Protein AF-A0A5C7XLY4-F1 (afdb_monomer_lite)

Structure (mmCIF, N/CA/C/O backbone):
data_AF-A0A5C7XLY4-F1
#
_entry.id   AF-A0A5C7XLY4-F1
#
loop_
_atom_site.group_PDB
_atom_site.id
_atom_site.type_symbol
_atom_site.label_atom_id
_atom_site.label_alt_id
_atom_site.label_comp_id
_atom_site.label_asym_id
_atom_site.label_entity_id
_atom_site.label_seq_id
_atom_site.pdbx_PDB_ins_code
_atom_site.Cartn_x
_atom_site.Cartn_y
_atom_site.Cartn_z
_atom_site.occupancy
_atom_site.B_iso_or_equiv
_atom_site.auth_seq_id
_atom_site.auth_comp_id
_atom_site.auth_asym_id
_atom_site.auth_atom_id
_atom_site.pdbx_PDB_model_num
ATOM 1 N N . MET A 1 1 ? 10.615 -60.003 -45.105 1.00 45.31 1 MET A N 1
ATOM 2 C CA . MET A 1 1 ? 10.617 -61.354 -44.508 1.00 45.31 1 MET A CA 1
ATOM 3 C C . MET A 1 1 ? 9.599 -61.379 -43.376 1.00 45.31 1 MET A C 1
ATOM 5 O O . MET A 1 1 ? 9.743 -60.559 -42.477 1.00 45.31 1 MET A O 1
ATOM 9 N N . PRO A 1 2 ? 8.552 -62.217 -43.456 1.00 62.53 2 PRO A N 1
ATOM 10 C CA . PRO A 1 2 ? 7.531 -62.375 -42.422 1.00 62.53 2 PRO A CA 1
ATOM 11 C C . PRO A 1 2 ? 7.757 -63.658 -41.597 1.00 62.53 2 PRO A C 1
ATOM 13 O O . PRO A 1 2 ? 8.160 -64.673 -42.150 1.00 62.53 2 PRO A O 1
ATOM 16 N N . HIS A 1 3 ? 7.449 -63.631 -40.301 1.00 49.09 3 HIS A N 1
ATOM 17 C CA . HIS A 1 3 ? 7.123 -64.809 -39.478 1.00 49.09 3 HIS A CA 1
ATOM 18 C C . HIS A 1 3 ? 6.128 -64.317 -38.406 1.00 49.09 3 HIS A C 1
ATOM 20 O O . HIS A 1 3 ? 6.434 -63.357 -37.705 1.00 49.09 3 HIS A O 1
ATOM 26 N N . HIS A 1 4 ? 4.838 -64.676 -38.471 1.00 48.78 4 HIS A N 1
ATOM 27 C CA . HIS A 1 4 ? 4.203 -65.908 -37.955 1.00 48.78 4 HIS A CA 1
ATOM 28 C C . HIS A 1 4 ? 4.507 -66.147 -36.468 1.00 48.78 4 HIS A C 1
ATOM 30 O O . HIS A 1 4 ? 5.638 -66.444 -36.109 1.00 48.78 4 HIS A O 1
ATOM 36 N N . ASP A 1 5 ? 3.522 -65.895 -35.595 1.00 50.56 5 ASP A N 1
ATOM 37 C CA . ASP A 1 5 ? 2.718 -66.910 -34.862 1.00 50.56 5 ASP A CA 1
ATOM 38 C C . ASP A 1 5 ? 3.208 -66.984 -33.397 1.00 50.56 5 ASP A C 1
ATOM 40 O O . ASP A 1 5 ? 4.368 -66.719 -33.133 1.00 50.56 5 ASP A O 1
ATOM 44 N N . SER A 1 6 ? 2.457 -67.303 -32.346 1.00 56.41 6 SER A N 1
ATOM 45 C CA . SER A 1 6 ? 1.055 -67.639 -32.163 1.00 56.41 6 SER A CA 1
ATOM 46 C C . SER A 1 6 ? 0.712 -67.462 -30.671 1.00 56.41 6 SER A C 1
ATOM 48 O O . SER A 1 6 ? 1.564 -67.548 -29.788 1.00 56.41 6 SER A O 1
ATOM 50 N N . LEU A 1 7 ? -0.574 -67.234 -30.436 1.00 61.78 7 LEU A N 1
ATOM 51 C CA . LEU A 1 7 ? -1.375 -67.301 -29.210 1.00 61.78 7 LEU A CA 1
ATOM 52 C C . LEU A 1 7 ? -0.837 -68.139 -28.028 1.00 61.78 7 LEU A C 1
ATOM 54 O O . LEU A 1 7 ? -0.485 -69.303 -28.196 1.00 61.78 7 LEU A O 1
ATOM 58 N N . ARG A 1 8 ? -1.061 -67.646 -26.798 1.00 59.53 8 ARG A N 1
ATOM 59 C CA . ARG A 1 8 ? -1.651 -68.454 -25.710 1.00 59.53 8 ARG A CA 1
ATOM 60 C C . ARG A 1 8 ? -2.381 -67.584 -24.683 1.00 59.53 8 ARG A C 1
ATOM 62 O O . ARG A 1 8 ? -1.794 -66.755 -24.000 1.00 59.53 8 ARG A O 1
ATOM 69 N N . ARG A 1 9 ? -3.693 -67.817 -24.596 1.00 61.19 9 ARG A N 1
ATOM 70 C CA . ARG A 1 9 ? -4.582 -67.372 -23.517 1.00 61.19 9 ARG A CA 1
ATOM 71 C C . ARG A 1 9 ? -4.283 -68.184 -22.260 1.00 61.19 9 ARG A C 1
ATOM 73 O O . ARG A 1 9 ? -4.241 -69.406 -22.349 1.00 61.19 9 ARG A O 1
ATOM 80 N N . LEU A 1 10 ? -4.232 -67.526 -21.108 1.00 65.06 10 LEU A N 1
ATOM 81 C CA . LEU A 1 10 ? -4.603 -68.122 -19.826 1.00 65.06 10 LEU A CA 1
ATOM 82 C C . LEU A 1 10 ? -5.449 -67.100 -19.063 1.00 65.06 10 LEU A C 1
ATOM 84 O O . LEU A 1 10 ? -4.959 -66.079 -18.595 1.00 65.06 10 LEU A O 1
ATOM 88 N N . ALA A 1 11 ? -6.748 -67.381 -19.014 1.00 61.53 11 ALA A N 1
ATOM 89 C CA . ALA A 1 11 ? -7.688 -66.785 -18.080 1.00 61.53 11 ALA A CA 1
ATOM 90 C C . ALA A 1 11 ? -7.527 -67.480 -16.728 1.00 61.53 11 ALA A C 1
ATOM 92 O O . ALA A 1 11 ? -7.423 -68.699 -16.728 1.00 61.53 11 ALA A O 1
ATOM 93 N N . HIS A 1 12 ? -7.545 -66.734 -15.623 1.00 50.09 12 HIS A N 1
ATOM 94 C CA . HIS A 1 12 ? -7.805 -67.218 -14.260 1.00 50.09 12 HIS A CA 1
ATOM 95 C C . HIS A 1 12 ? -8.191 -66.023 -13.359 1.00 50.09 12 HIS A C 1
ATOM 97 O O . HIS A 1 12 ? -7.996 -64.875 -13.763 1.00 50.09 12 HIS A O 1
ATOM 103 N N . PRO A 1 13 ? -8.866 -66.264 -12.222 1.00 54.34 13 PRO A N 1
ATOM 104 C CA . PRO A 1 13 ? -10.106 -65.582 -11.887 1.00 54.34 13 PRO A CA 1
ATOM 105 C C . PRO A 1 13 ? -9.982 -64.497 -10.813 1.00 54.34 13 PRO A C 1
ATOM 107 O O . PRO A 1 13 ? -9.016 -64.405 -10.065 1.00 54.34 13 PRO A O 1
ATOM 110 N N . LEU A 1 14 ? -11.061 -63.715 -10.759 1.00 58.84 14 LEU A N 1
ATOM 111 C CA . LEU A 1 14 ? -11.566 -62.886 -9.666 1.00 58.84 14 LEU A CA 1
ATOM 112 C C . LEU A 1 14 ? -11.034 -63.258 -8.269 1.00 58.84 14 LEU A C 1
ATOM 114 O O . LEU A 1 14 ? -11.446 -64.261 -7.690 1.00 58.84 14 LEU A O 1
ATOM 118 N N . ALA A 1 15 ? -10.263 -62.353 -7.669 1.00 51.66 15 ALA A N 1
ATOM 119 C CA . ALA A 1 15 ? -10.180 -62.219 -6.220 1.00 51.66 15 ALA A CA 1
ATOM 120 C C . ALA A 1 15 ? -10.707 -60.831 -5.844 1.00 51.66 15 ALA A C 1
ATOM 122 O O . ALA A 1 15 ? -10.047 -59.807 -6.009 1.00 51.66 15 ALA A O 1
ATOM 123 N N . ARG A 1 16 ? -11.964 -60.825 -5.393 1.00 57.75 16 ARG A N 1
ATOM 124 C CA . ARG A 1 16 ? -12.613 -59.708 -4.712 1.00 57.75 16 ARG A CA 1
ATOM 125 C C . ARG A 1 16 ? -11.810 -59.363 -3.458 1.00 57.75 16 ARG A C 1
ATOM 127 O O . ARG A 1 16 ? -11.773 -60.152 -2.522 1.00 57.75 16 ARG A O 1
ATOM 134 N N . GLY A 1 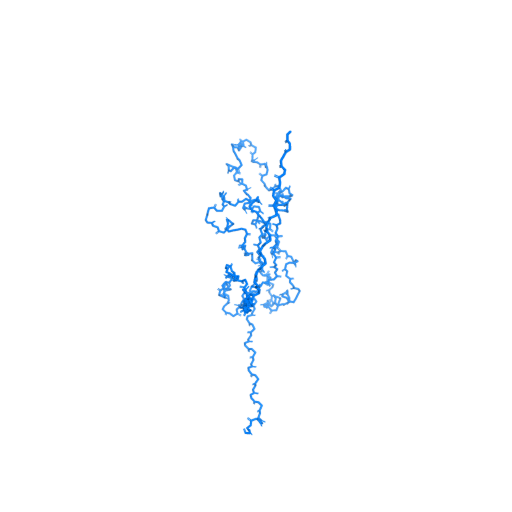17 ? -11.245 -58.166 -3.432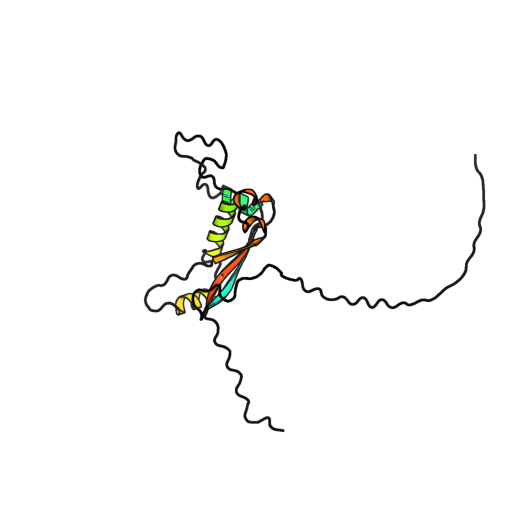 1.00 49.06 17 GLY A N 1
ATOM 135 C CA . GLY A 1 17 ? -10.789 -57.495 -2.221 1.00 49.06 17 GLY A CA 1
ATOM 136 C C . GLY A 1 17 ? -11.301 -56.064 -2.248 1.00 49.06 17 GLY A C 1
ATOM 137 O O . GLY A 1 17 ? -10.622 -55.177 -2.754 1.00 49.06 17 GLY A O 1
ATOM 138 N N . LEU A 1 18 ? -12.533 -55.852 -1.775 1.00 57.81 18 LEU A N 1
ATOM 139 C CA . LEU A 1 18 ? -13.028 -54.521 -1.430 1.00 57.81 18 LEU A CA 1
ATOM 140 C C . LEU A 1 18 ? -12.290 -54.076 -0.165 1.00 57.81 18 LEU A C 1
ATOM 142 O O . LEU A 1 18 ? -12.725 -54.362 0.948 1.00 57.81 18 LEU A O 1
ATOM 146 N N . THR A 1 19 ? -11.168 -53.387 -0.336 1.00 58.31 19 THR A N 1
ATOM 147 C CA . THR A 1 19 ? -10.562 -52.616 0.748 1.00 58.31 19 THR A CA 1
ATOM 148 C C . THR A 1 19 ? -11.125 -51.207 0.651 1.00 58.31 19 THR A C 1
ATOM 150 O O . THR A 1 19 ? -10.700 -50.412 -0.186 1.00 58.31 19 THR A O 1
ATOM 153 N N . SER A 1 20 ? -12.140 -50.921 1.466 1.00 58.28 20 SER A N 1
ATOM 154 C CA . SER A 1 20 ? -12.691 -49.579 1.646 1.00 58.28 20 SER A CA 1
ATOM 155 C C . SER A 1 20 ? -11.591 -48.618 2.104 1.00 58.28 20 SER A C 1
ATOM 157 O O . SER A 1 20 ? -11.288 -48.544 3.293 1.00 58.28 20 SER A O 1
ATOM 159 N N . LEU A 1 21 ? -11.007 -47.853 1.178 1.00 57.38 21 LEU A N 1
ATOM 160 C CA . LEU A 1 21 ? -10.367 -46.588 1.522 1.00 57.38 21 LEU A CA 1
ATOM 161 C C . LEU A 1 21 ? -11.482 -45.563 1.737 1.00 57.38 21 LEU A C 1
ATOM 163 O O . LEU A 1 21 ? -11.947 -44.911 0.803 1.00 57.38 21 LEU A O 1
ATOM 167 N N . LEU A 1 22 ? -11.926 -45.440 2.987 1.00 58.84 22 LEU A N 1
ATOM 168 C CA . LEU A 1 22 ? -12.605 -44.237 3.449 1.00 58.84 22 LEU A CA 1
ATOM 169 C C . LEU A 1 22 ? -11.588 -43.097 3.373 1.00 58.84 22 LEU A C 1
ATOM 171 O O . LEU A 1 22 ? -10.773 -42.894 4.271 1.00 58.84 22 LEU A O 1
ATOM 175 N N . LEU A 1 23 ? -11.609 -42.402 2.239 1.00 59.28 23 LEU A N 1
ATOM 176 C CA . LEU A 1 23 ? -10.875 -41.174 1.998 1.00 59.28 23 LEU A CA 1
ATOM 177 C C . LEU A 1 23 ? -11.523 -40.085 2.863 1.00 59.28 23 LEU A C 1
ATOM 179 O O . LEU A 1 23 ? -12.419 -39.364 2.432 1.00 59.28 23 LEU A O 1
ATOM 183 N N . GLY A 1 24 ? -11.127 -40.032 4.135 1.00 57.09 24 GLY A N 1
ATOM 184 C CA . GLY A 1 24 ? -11.459 -38.932 5.025 1.00 57.09 24 GLY A CA 1
ATOM 185 C C . GLY A 1 24 ? -10.784 -37.674 4.502 1.00 57.09 24 GLY A C 1
ATOM 186 O O . GLY A 1 24 ? -9.611 -37.438 4.780 1.00 57.09 24 GLY A O 1
ATOM 187 N N . SER A 1 25 ? -11.508 -36.887 3.708 1.00 58.28 25 SER A N 1
ATOM 188 C CA . SER A 1 25 ? -11.117 -35.531 3.342 1.00 58.28 25 SER A CA 1
ATOM 189 C C . SER A 1 25 ? -11.130 -34.681 4.609 1.00 58.28 25 SER A C 1
ATOM 191 O O . SER A 1 25 ? -12.122 -34.030 4.930 1.00 58.28 25 SER A O 1
ATOM 193 N N . ALA A 1 26 ? -10.031 -34.723 5.360 1.00 59.31 26 ALA A N 1
ATOM 194 C CA . ALA A 1 26 ? -9.731 -33.697 6.335 1.00 59.31 26 ALA A CA 1
ATOM 195 C C . ALA A 1 26 ? -9.737 -32.371 5.572 1.00 59.31 26 ALA A C 1
ATOM 197 O O . ALA A 1 26 ? -8.893 -32.135 4.706 1.00 59.31 26 ALA A O 1
ATOM 198 N N . LEU A 1 27 ? -10.739 -31.539 5.850 1.00 56.75 27 LEU A N 1
ATOM 199 C CA . LEU A 1 27 ? -10.728 -30.128 5.508 1.00 56.75 27 LEU A CA 1
ATOM 200 C C . LEU A 1 27 ? -9.504 -29.540 6.212 1.00 56.75 27 LEU A C 1
ATOM 202 O O . LEU A 1 27 ? -9.569 -29.162 7.380 1.00 56.75 27 LEU A O 1
ATOM 206 N N . ALA A 1 28 ? -8.362 -29.543 5.528 1.00 56.09 28 ALA A N 1
ATOM 207 C CA . ALA A 1 28 ? -7.216 -28.756 5.922 1.00 56.09 28 ALA A CA 1
ATOM 208 C C . ALA A 1 28 ? -7.675 -27.303 5.823 1.00 56.09 28 ALA A C 1
ATOM 210 O O . ALA A 1 28 ? -7.687 -26.716 4.741 1.00 56.09 28 ALA A O 1
ATOM 211 N N . ALA A 1 29 ? -8.143 -26.753 6.945 1.00 59.28 29 ALA A N 1
ATOM 212 C CA . ALA A 1 29 ? -8.271 -25.318 7.081 1.00 59.28 29 ALA A CA 1
ATOM 213 C C . ALA A 1 29 ? -6.905 -24.746 6.684 1.00 59.28 29 ALA A C 1
ATOM 215 O O . ALA A 1 29 ? -5.895 -25.206 7.232 1.00 59.28 29 ALA A O 1
ATOM 216 N N . PRO A 1 30 ? -6.827 -23.830 5.704 1.00 55.72 30 PRO A N 1
ATOM 217 C CA . PRO A 1 30 ? -5.564 -23.191 5.407 1.00 55.72 30 PRO A CA 1
ATOM 218 C C . PRO A 1 30 ? -5.126 -22.525 6.706 1.00 55.72 30 PRO A C 1
ATOM 220 O O . PRO A 1 30 ? -5.811 -21.646 7.229 1.00 55.72 30 PRO A O 1
ATOM 223 N N . ALA A 1 31 ? -4.021 -23.004 7.271 1.00 50.84 31 ALA A N 1
ATOM 224 C CA . ALA A 1 31 ? -3.352 -22.301 8.338 1.00 50.84 31 ALA A CA 1
ATOM 225 C C . ALA A 1 31 ? -2.931 -20.956 7.741 1.00 50.84 31 ALA A C 1
ATOM 227 O O . ALA A 1 31 ? -1.933 -20.873 7.028 1.00 50.84 31 ALA A O 1
ATOM 228 N N . LEU A 1 32 ? -3.724 -19.912 7.997 1.00 52.66 32 LEU A N 1
ATOM 229 C CA . LEU A 1 32 ? -3.335 -18.511 7.849 1.00 52.66 32 LEU A CA 1
ATOM 230 C C . LEU A 1 32 ? -2.280 -18.210 8.923 1.00 52.66 32 LEU A C 1
ATOM 232 O O . LEU A 1 32 ? -2.484 -17.432 9.849 1.00 52.66 32 LEU A O 1
ATOM 236 N N . ALA A 1 33 ? -1.150 -18.908 8.846 1.00 49.47 33 ALA A N 1
ATOM 237 C CA . ALA A 1 33 ? 0.062 -18.490 9.509 1.00 49.47 33 ALA A CA 1
ATOM 238 C C . ALA A 1 33 ? 0.511 -17.192 8.826 1.00 49.47 33 ALA A C 1
ATOM 240 O O . ALA A 1 33 ? 0.386 -17.061 7.611 1.00 49.47 33 ALA A O 1
ATOM 241 N N . HIS A 1 34 ? 1.017 -16.247 9.616 1.00 46.34 34 HIS A N 1
ATOM 242 C CA . HIS A 1 34 ? 1.487 -14.906 9.230 1.00 46.34 34 HIS A CA 1
ATOM 243 C C . HIS A 1 34 ? 0.448 -13.774 9.204 1.00 46.34 34 HIS A C 1
ATOM 245 O O . HIS A 1 34 ? 0.722 -12.702 8.668 1.00 46.34 34 HIS A O 1
ATOM 251 N N . GLU A 1 35 ? -0.699 -13.937 9.865 1.00 57.97 35 GLU A N 1
ATOM 252 C CA . GLU A 1 35 ? -1.604 -12.818 10.140 1.00 57.97 35 GLU A CA 1
ATOM 253 C C . GLU A 1 35 ? -1.694 -12.554 11.645 1.00 57.97 35 GLU A C 1
ATOM 255 O O . GLU A 1 35 ? -2.581 -13.040 12.336 1.00 57.97 35 GLU A O 1
ATOM 260 N N . THR A 1 36 ? -0.739 -11.792 12.181 1.00 63.00 36 THR A N 1
ATOM 261 C CA . THR A 1 36 ? -0.749 -11.386 13.593 1.00 63.00 36 THR A CA 1
ATOM 262 C C . THR A 1 36 ? -0.711 -9.876 13.690 1.00 63.00 36 THR A C 1
ATOM 264 O O . THR A 1 36 ? 0.296 -9.295 14.085 1.00 63.00 36 THR A O 1
ATOM 267 N N . LEU A 1 37 ? -1.811 -9.230 13.306 1.00 76.44 37 LEU A N 1
ATOM 268 C CA . LEU A 1 37 ? -2.103 -7.896 13.813 1.00 76.44 37 LEU A CA 1
ATOM 269 C C . LEU A 1 37 ? -2.288 -8.039 15.334 1.00 76.44 37 LEU A C 1
ATOM 271 O O . LEU A 1 37 ? -3.259 -8.679 15.743 1.00 76.44 37 LEU A O 1
ATOM 275 N N . PRO A 1 38 ? -1.354 -7.562 16.180 1.00 79.62 38 PRO A N 1
ATOM 276 C CA . PRO A 1 38 ? -1.419 -7.844 17.610 1.00 79.62 38 PRO A CA 1
ATOM 277 C C . PRO A 1 38 ? -2.675 -7.219 18.215 1.00 79.62 38 PRO A C 1
ATOM 279 O O . PRO A 1 38 ? -2.996 -6.076 17.898 1.00 79.62 38 PRO A O 1
ATOM 282 N N . ALA A 1 39 ? -3.365 -7.929 19.112 1.00 77.69 39 ALA A N 1
ATOM 283 C CA . ALA A 1 39 ? -4.565 -7.404 19.775 1.00 77.69 39 ALA A CA 1
ATOM 284 C C . ALA A 1 39 ? -4.285 -6.079 20.514 1.00 77.69 39 ALA A C 1
ATOM 286 O O . ALA A 1 39 ? -5.125 -5.188 20.549 1.00 77.69 39 ALA A O 1
ATOM 287 N N . GLN A 1 40 ? -3.063 -5.934 21.026 1.00 81.44 40 GLN A N 1
ATOM 288 C CA . GLN A 1 40 ? -2.521 -4.769 21.721 1.00 81.44 40 GLN A CA 1
ATOM 289 C C . GLN A 1 40 ? -1.807 -3.766 20.797 1.00 81.44 40 GLN A C 1
ATOM 291 O O . GLN A 1 40 ? -0.941 -3.021 21.247 1.00 81.44 40 GLN A O 1
ATOM 296 N N . TRP A 1 41 ? -2.096 -3.772 19.491 1.00 86.00 41 TRP A N 1
ATOM 297 C CA . TRP A 1 41 ? -1.506 -2.799 18.564 1.00 86.00 41 TRP A CA 1
ATOM 298 C C . TRP A 1 41 ? -1.960 -1.364 18.858 1.00 86.00 41 TRP A C 1
ATOM 300 O O . TRP A 1 41 ? -1.207 -0.414 18.655 1.00 86.00 41 TRP A O 1
ATOM 310 N N . CYS A 1 42 ? -3.189 -1.212 19.347 1.00 85.94 42 CYS A N 1
ATO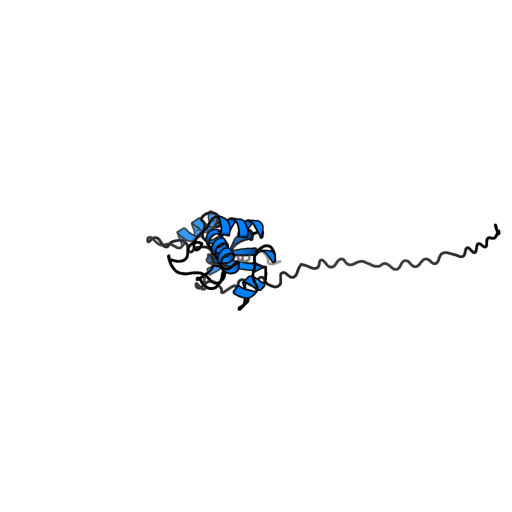M 311 C CA . CYS A 1 42 ? -3.727 0.084 19.717 1.00 85.94 42 CYS A CA 1
ATOM 312 C C . CYS A 1 42 ? -3.069 0.624 20.986 1.00 85.94 42 CYS A C 1
ATOM 314 O O . CYS A 1 42 ? -2.912 -0.091 21.971 1.00 85.94 42 CYS A O 1
ATOM 316 N N . MET A 1 43 ? -2.710 1.910 20.958 1.00 86.31 43 MET A N 1
ATOM 317 C CA . MET A 1 43 ? -2.126 2.599 22.112 1.00 86.31 43 MET A CA 1
ATOM 318 C C . MET A 1 43 ? -3.145 2.803 23.246 1.00 86.31 43 MET A C 1
ATOM 320 O O . MET A 1 43 ? -2.763 2.799 24.414 1.00 86.31 43 MET A O 1
ATOM 324 N N . ASP A 1 44 ? -4.431 2.969 22.913 1.00 82.50 44 ASP A N 1
ATOM 325 C CA . ASP A 1 44 ? -5.522 3.000 23.893 1.00 82.50 44 ASP A CA 1
ATOM 326 C C . ASP A 1 44 ? -5.875 1.564 24.327 1.00 82.50 44 ASP A C 1
ATOM 328 O O . ASP A 1 44 ? -6.277 0.766 23.475 1.00 82.50 44 ASP A O 1
ATOM 332 N N . PRO A 1 45 ? -5.774 1.221 25.628 1.00 84.00 45 PRO A N 1
ATOM 333 C CA . PRO A 1 45 ? -6.116 -0.111 26.130 1.00 84.00 45 PRO A CA 1
ATOM 334 C C . PRO A 1 45 ? -7.605 -0.468 25.985 1.00 84.00 45 PRO A C 1
ATOM 336 O O . PRO A 1 45 ? -7.958 -1.639 26.106 1.00 84.00 45 PRO A O 1
ATOM 339 N N . ASN A 1 46 ? -8.478 0.511 25.730 1.00 83.69 46 ASN A N 1
ATOM 340 C CA . ASN A 1 46 ? -9.901 0.300 25.454 1.00 83.69 46 ASN A CA 1
ATOM 341 C C . ASN A 1 46 ? -10.212 0.261 23.954 1.00 83.69 46 ASN A C 1
ATOM 343 O O . ASN A 1 46 ? -11.385 0.248 23.579 1.00 83.69 46 ASN A O 1
ATOM 347 N N . ALA A 1 47 ? -9.197 0.261 23.090 1.00 84.94 47 ALA A N 1
ATOM 348 C CA . ALA A 1 47 ? -9.358 0.139 21.653 1.00 84.94 47 ALA A CA 1
ATOM 349 C C . ALA A 1 47 ? -8.807 -1.197 21.145 1.00 84.94 47 ALA A C 1
ATOM 351 O O . ALA A 1 47 ? -7.823 -1.729 21.653 1.00 84.94 47 ALA A O 1
ATOM 352 N N . ALA A 1 48 ? -9.439 -1.724 20.102 1.00 87.44 48 ALA A N 1
ATOM 353 C CA . ALA A 1 48 ? -9.007 -2.914 19.391 1.00 87.44 48 ALA A CA 1
ATOM 354 C C . ALA A 1 48 ? -8.700 -2.568 17.925 1.00 87.44 48 ALA A C 1
ATOM 356 O O . ALA A 1 48 ? -9.380 -1.720 17.328 1.00 87.44 48 ALA A O 1
ATOM 357 N N . PRO A 1 49 ? -7.696 -3.219 17.315 1.00 88.69 49 PRO A N 1
ATOM 358 C CA . PRO A 1 49 ? -7.423 -3.038 15.902 1.00 88.69 49 PRO A CA 1
ATOM 359 C C . PRO A 1 49 ? -8.572 -3.606 15.057 1.00 88.69 49 PRO A C 1
ATOM 361 O O . PRO A 1 49 ? -9.074 -4.702 15.303 1.00 88.69 49 PRO A O 1
ATOM 364 N N . SER A 1 50 ? -8.972 -2.872 14.024 1.00 86.56 50 SER A N 1
ATOM 365 C CA . SER A 1 50 ? -10.007 -3.269 13.073 1.00 86.56 50 SER A CA 1
ATOM 366 C C . SER A 1 50 ? -9.515 -3.064 11.646 1.00 86.56 50 SER A C 1
ATOM 368 O O . SER A 1 50 ? -9.020 -1.992 11.296 1.00 86.56 50 SER A O 1
ATOM 370 N N . VAL A 1 51 ? -9.658 -4.097 10.815 1.00 88.69 51 VAL A N 1
ATOM 371 C CA . VAL A 1 51 ? -9.358 -4.023 9.382 1.00 88.69 51 VAL A CA 1
ATOM 372 C C . VAL A 1 51 ? -10.477 -3.259 8.680 1.00 88.69 51 VAL A C 1
ATOM 374 O O . VAL A 1 51 ? -11.639 -3.656 8.744 1.00 88.69 51 VAL A O 1
ATOM 377 N N . VAL A 1 52 ? -10.121 -2.174 7.994 1.00 87.06 52 VAL A N 1
ATOM 378 C CA . VAL A 1 52 ? -11.078 -1.298 7.291 1.00 87.06 52 VAL A CA 1
ATOM 379 C C . VAL A 1 52 ? -11.021 -1.451 5.774 1.00 87.06 52 VAL A C 1
ATOM 381 O O . VAL A 1 52 ? -12.009 -1.196 5.091 1.00 87.06 52 VAL A O 1
ATOM 384 N N . ALA A 1 53 ? -9.887 -1.923 5.254 1.00 88.75 53 ALA A N 1
ATOM 385 C CA . ALA A 1 53 ? -9.696 -2.235 3.845 1.00 88.75 53 ALA A CA 1
ATOM 386 C C . ALA A 1 53 ? -8.625 -3.314 3.667 1.00 88.75 53 ALA A C 1
ATOM 388 O O . ALA A 1 53 ? -7.755 -3.498 4.519 1.00 88.75 53 ALA A O 1
ATOM 389 N N . GLN A 1 54 ? -8.673 -3.993 2.526 1.00 92.25 54 GLN A N 1
ATOM 390 C CA . GLN A 1 54 ? -7.624 -4.898 2.062 1.00 92.25 54 GLN A CA 1
ATOM 391 C C . GLN A 1 54 ? -7.118 -4.395 0.712 1.00 92.25 54 GLN A C 1
ATOM 393 O O . GLN A 1 54 ? -7.887 -3.807 -0.053 1.00 92.25 54 GLN A O 1
ATOM 398 N N . PHE A 1 55 ? -5.844 -4.624 0.417 1.00 94.00 55 PHE A N 1
ATOM 399 C CA . PHE A 1 55 ? -5.257 -4.291 -0.874 1.00 94.00 55 PHE A CA 1
ATOM 400 C C . PHE A 1 55 ? -4.497 -5.474 -1.462 1.00 94.00 55 PHE A C 1
ATOM 402 O O . PHE A 1 55 ? -3.877 -6.265 -0.751 1.00 94.00 55 PHE A O 1
ATOM 409 N N . GLU A 1 56 ? -4.529 -5.545 -2.788 1.00 97.12 56 GLU A N 1
ATOM 410 C CA . GLU A 1 56 ? -3.703 -6.421 -3.606 1.00 97.12 56 GLU A CA 1
ATOM 411 C C . GLU A 1 56 ? -3.297 -5.644 -4.862 1.00 97.12 56 GLU A C 1
ATOM 413 O O . GLU A 1 56 ? -4.098 -5.423 -5.772 1.00 97.12 56 GLU A O 1
ATOM 418 N N . PHE A 1 57 ? -2.052 -5.178 -4.899 1.00 96.94 57 PHE A N 1
ATOM 419 C CA . PHE A 1 57 ? -1.518 -4.414 -6.018 1.00 96.94 57 PHE A CA 1
ATOM 420 C C . PHE A 1 57 ? -0.661 -5.306 -6.901 1.00 96.94 57 PHE A C 1
ATOM 422 O O . PHE A 1 57 ? 0.401 -5.779 -6.499 1.00 96.94 57 PHE A O 1
ATOM 429 N N . ALA A 1 58 ? -1.114 -5.508 -8.137 1.00 97.62 58 ALA A N 1
ATOM 430 C CA . ALA A 1 58 ? -0.323 -6.187 -9.150 1.00 97.62 58 ALA A CA 1
ATOM 431 C C . ALA A 1 58 ? 0.963 -5.393 -9.480 1.00 97.62 58 ALA A C 1
ATOM 433 O O . ALA A 1 58 ? 0.943 -4.156 -9.445 1.00 97.62 58 ALA A O 1
ATOM 434 N N . PRO A 1 59 ? 2.049 -6.067 -9.910 1.00 97.12 59 PRO A N 1
ATOM 435 C CA . PRO A 1 59 ? 3.297 -5.417 -10.331 1.00 97.12 59 PRO A CA 1
ATOM 436 C C . PRO A 1 59 ? 3.111 -4.281 -11.350 1.00 97.12 59 PRO A C 1
ATOM 438 O O . PRO A 1 59 ? 3.745 -3.226 -11.264 1.00 97.12 59 PRO A O 1
ATOM 441 N N . ALA A 1 60 ? 2.190 -4.464 -12.303 1.00 96.62 60 ALA A N 1
ATOM 442 C CA . ALA A 1 60 ? 1.861 -3.451 -13.303 1.00 96.62 60 ALA A CA 1
ATOM 443 C C . ALA A 1 60 ? 1.252 -2.186 -12.673 1.00 96.62 60 ALA A C 1
ATOM 445 O O . ALA A 1 60 ? 1.567 -1.073 -13.094 1.00 96.62 60 ALA A O 1
ATOM 446 N N . THR A 1 61 ? 0.426 -2.337 -11.633 1.00 95.94 61 THR A N 1
ATOM 447 C CA . THR A 1 61 ? -0.183 -1.216 -10.908 1.00 95.94 61 THR A CA 1
ATOM 448 C C . THR A 1 61 ? 0.873 -0.410 -10.156 1.00 95.94 61 THR A C 1
ATOM 450 O O . THR A 1 61 ? 0.868 0.816 -10.252 1.00 95.94 61 THR A O 1
ATOM 453 N N . LEU A 1 62 ? 1.812 -1.080 -9.482 1.00 93.94 62 LEU A N 1
ATOM 454 C CA . LEU A 1 62 ? 2.936 -0.445 -8.780 1.00 93.94 62 LEU A CA 1
ATOM 455 C C . LEU A 1 62 ? 3.853 0.311 -9.754 1.00 93.94 62 LEU A C 1
ATOM 457 O O . LEU A 1 62 ? 4.207 1.470 -9.532 1.00 93.94 62 LEU A O 1
ATOM 461 N N . THR A 1 63 ? 4.146 -0.306 -10.900 1.00 91.88 63 THR A N 1
ATOM 462 C CA . THR A 1 63 ? 4.920 0.317 -11.983 1.00 91.88 63 THR A CA 1
ATOM 463 C C . THR A 1 63 ? 4.221 1.565 -12.523 1.00 91.88 63 THR A C 1
ATOM 465 O O . THR A 1 63 ? 4.846 2.617 -12.675 1.00 91.88 63 THR A O 1
ATOM 468 N N . ALA A 1 64 ? 2.912 1.479 -12.771 1.00 91.31 64 ALA A N 1
ATOM 469 C CA . ALA A 1 64 ? 2.112 2.605 -13.237 1.00 91.31 64 ALA A CA 1
ATOM 470 C C . ALA A 1 64 ? 1.972 3.704 -12.173 1.00 91.31 64 ALA A C 1
ATOM 472 O O . ALA A 1 64 ? 1.874 4.880 -12.522 1.00 91.31 64 ALA A O 1
ATOM 473 N N . TYR A 1 65 ? 1.931 3.353 -10.886 1.00 89.50 65 TYR A N 1
ATOM 474 C CA . TYR A 1 65 ? 1.935 4.318 -9.789 1.00 89.50 65 TYR A CA 1
ATOM 475 C C . TYR A 1 65 ? 3.255 5.099 -9.765 1.00 89.50 65 TYR A C 1
ATOM 477 O O . TYR A 1 65 ? 3.228 6.326 -9.842 1.00 89.50 65 TYR A O 1
ATOM 485 N N . ARG A 1 66 ? 4.407 4.416 -9.790 1.00 87.38 66 ARG A N 1
ATOM 486 C CA . ARG A 1 66 ? 5.729 5.062 -9.894 1.00 87.38 66 ARG A CA 1
ATOM 487 C C . ARG A 1 66 ? 5.830 5.986 -11.110 1.00 87.38 66 ARG A C 1
ATOM 489 O O . ARG A 1 66 ? 6.321 7.103 -11.004 1.00 87.38 66 ARG A O 1
ATOM 496 N N . ALA A 1 67 ? 5.355 5.540 -12.273 1.00 85.44 67 ALA A N 1
ATOM 497 C CA . ALA A 1 67 ? 5.421 6.329 -13.505 1.00 85.44 67 ALA A CA 1
ATOM 498 C C . ALA A 1 67 ? 4.619 7.643 -13.436 1.00 85.44 67 ALA A C 1
ATOM 500 O O . ALA A 1 67 ? 4.984 8.614 -14.094 1.00 85.44 67 ALA A O 1
ATOM 501 N N . ARG A 1 68 ? 3.539 7.678 -12.644 1.00 85.06 68 ARG A N 1
ATOM 502 C CA . ARG A 1 68 ? 2.652 8.843 -12.493 1.00 85.06 68 ARG A CA 1
ATOM 503 C C . ARG A 1 68 ? 3.071 9.805 -11.382 1.00 85.06 68 ARG A C 1
ATOM 505 O O . ARG A 1 68 ? 2.562 10.919 -11.350 1.00 85.06 68 ARG A O 1
ATOM 512 N N . ASN A 1 69 ? 4.002 9.404 -10.518 1.00 77.56 69 ASN A N 1
ATOM 513 C CA . ASN A 1 69 ? 4.458 10.188 -9.372 1.00 77.56 69 ASN A CA 1
ATOM 514 C C . ASN A 1 69 ? 5.960 10.499 -9.505 1.00 77.56 69 ASN A C 1
ATOM 516 O O . ASN A 1 69 ? 6.786 9.830 -8.894 1.00 77.56 69 ASN A O 1
ATOM 520 N N . PRO A 1 70 ? 6.368 11.484 -10.323 1.00 63.47 70 PRO A N 1
ATOM 521 C CA . PRO A 1 70 ? 7.776 11.744 -10.619 1.00 63.47 70 PRO A CA 1
ATOM 522 C C . PRO A 1 70 ? 8.449 12.561 -9.503 1.00 63.47 70 PRO A C 1
ATOM 524 O O . PRO A 1 70 ? 8.912 13.670 -9.746 1.00 63.47 70 PRO A O 1
ATOM 527 N N . ILE A 1 71 ? 8.503 12.050 -8.271 1.00 57.66 71 ILE A N 1
ATOM 528 C CA . ILE A 1 71 ? 9.013 12.844 -7.137 1.00 57.66 71 ILE A CA 1
ATOM 529 C C . ILE A 1 71 ? 10.538 13.052 -7.204 1.00 57.66 71 ILE A C 1
ATOM 531 O O . ILE A 1 71 ? 11.015 14.050 -6.683 1.00 57.66 71 ILE A O 1
ATOM 535 N N . LEU A 1 72 ? 11.320 12.222 -7.913 1.00 51.50 72 LEU A N 1
ATOM 536 C CA . LEU A 1 72 ? 12.790 12.373 -7.967 1.00 51.50 72 LEU A CA 1
ATOM 537 C C . LEU A 1 72 ? 13.431 11.992 -9.315 1.00 51.50 72 LEU A C 1
ATOM 539 O O . LEU A 1 72 ? 14.496 11.384 -9.355 1.00 51.50 72 LEU A O 1
ATOM 543 N N . ARG A 1 73 ? 12.818 12.347 -10.454 1.00 51.94 73 ARG A N 1
ATOM 544 C CA . ARG A 1 73 ? 13.489 12.153 -11.762 1.00 51.94 73 ARG A CA 1
ATOM 545 C C . ARG A 1 73 ? 14.549 13.208 -12.096 1.00 51.94 73 ARG A C 1
ATOM 547 O O . ARG A 1 73 ? 15.314 12.989 -13.027 1.00 51.94 73 ARG A O 1
ATOM 554 N N . ASN A 1 74 ? 14.616 14.308 -11.346 1.00 49.22 74 ASN A N 1
ATOM 555 C CA . ASN A 1 74 ? 15.567 15.387 -11.592 1.00 49.22 74 ASN A CA 1
ATOM 556 C C . ASN A 1 74 ? 16.437 15.609 -10.348 1.00 49.22 74 ASN A C 1
ATOM 558 O O . ASN A 1 74 ? 15.979 16.275 -9.416 1.00 49.22 74 ASN A O 1
ATOM 562 N N . PRO A 1 75 ? 17.673 15.080 -10.297 1.00 52.38 75 PRO A N 1
ATOM 563 C CA . PRO A 1 75 ? 18.643 15.567 -9.326 1.00 52.38 75 PRO A CA 1
ATOM 564 C C . PRO A 1 75 ? 18.865 17.082 -9.531 1.00 52.38 75 PRO A C 1
ATOM 566 O O . PRO A 1 75 ? 18.661 17.589 -10.642 1.00 52.38 75 PRO A O 1
ATOM 569 N N . PRO A 1 76 ? 19.277 17.833 -8.492 1.00 55.91 76 PRO A N 1
ATOM 570 C CA . PRO A 1 76 ? 19.674 19.229 -8.645 1.00 55.91 76 PRO A CA 1
ATOM 571 C C . PRO A 1 76 ? 20.688 19.395 -9.787 1.00 55.91 76 PRO A C 1
ATOM 573 O O . PRO A 1 76 ? 21.547 18.534 -9.994 1.00 55.91 76 PRO A O 1
ATOM 576 N N . ALA A 1 77 ? 20.595 20.500 -10.534 1.00 54.50 77 ALA A N 1
ATOM 577 C CA . ALA A 1 77 ? 21.480 20.763 -11.666 1.00 54.50 77 ALA A CA 1
ATOM 578 C C . ALA A 1 77 ? 22.961 20.620 -11.259 1.00 54.50 77 ALA A C 1
ATOM 580 O O . ALA A 1 77 ? 23.408 21.250 -10.302 1.00 54.50 77 ALA A O 1
ATOM 581 N N . GLY A 1 78 ? 23.711 19.787 -11.987 1.00 61.97 78 GLY A N 1
ATOM 582 C CA . GLY A 1 78 ? 25.133 19.525 -11.729 1.00 61.97 78 GLY A CA 1
ATOM 583 C C . GLY A 1 78 ? 25.437 18.258 -10.920 1.00 61.97 78 GLY A C 1
ATOM 584 O O . GLY A 1 78 ? 26.605 17.897 -10.810 1.00 61.97 78 GLY A O 1
ATOM 585 N N . VAL A 1 79 ? 24.428 17.545 -10.411 1.00 59.16 79 VAL A N 1
ATOM 586 C CA . VAL A 1 79 ? 24.616 16.231 -9.776 1.00 59.16 79 VAL A CA 1
ATOM 587 C C . VAL A 1 79 ? 24.379 15.133 -10.815 1.00 59.16 79 VAL A C 1
ATOM 589 O O . VAL A 1 79 ? 23.251 14.914 -11.255 1.00 59.16 79 VAL A O 1
ATOM 592 N N . GLN A 1 80 ? 25.446 14.441 -11.227 1.00 57.50 80 GLN A N 1
ATOM 593 C CA . GLN A 1 80 ? 25.319 13.210 -12.008 1.00 57.50 80 GLN A CA 1
ATOM 594 C C . GLN A 1 80 ? 25.137 12.022 -11.070 1.00 57.50 80 GLN A C 1
ATOM 596 O O . GLN A 1 80 ? 26.029 11.677 -10.297 1.00 57.50 80 GLN A O 1
ATOM 601 N N . CYS A 1 81 ? 23.972 11.392 -11.161 1.00 59.16 81 CYS A N 1
ATOM 602 C CA . CYS A 1 81 ? 23.703 10.120 -10.512 1.00 59.16 81 CYS A CA 1
ATOM 603 C C . CYS A 1 81 ? 24.467 9.040 -11.266 1.00 59.16 81 CYS A C 1
ATOM 605 O O . CYS A 1 81 ? 24.176 8.782 -12.433 1.00 59.16 81 CYS A O 1
ATOM 607 N N . VAL A 1 82 ? 25.461 8.441 -10.618 1.00 55.28 82 VAL A N 1
ATOM 608 C CA . VAL A 1 82 ? 26.246 7.341 -11.200 1.00 55.28 82 VAL A CA 1
ATOM 609 C C . VAL A 1 82 ? 25.424 6.055 -11.312 1.00 55.28 82 VAL A C 1
ATOM 611 O O . VAL A 1 82 ? 25.710 5.218 -12.162 1.00 55.28 82 VAL A O 1
ATOM 614 N N . ASP A 1 83 ? 24.362 5.935 -10.514 1.00 56.28 83 ASP A N 1
ATOM 615 C CA . ASP A 1 83 ? 23.345 4.890 -10.610 1.00 56.28 83 ASP A CA 1
ATOM 616 C C . ASP A 1 83 ? 22.011 5.318 -9.969 1.00 56.28 83 ASP A C 1
ATOM 618 O O . ASP A 1 83 ? 21.928 6.336 -9.273 1.00 56.28 83 ASP A O 1
ATOM 622 N N . GLU A 1 84 ? 20.981 4.487 -10.165 1.00 51.03 84 GLU A N 1
ATOM 623 C CA . GLU A 1 84 ? 19.661 4.596 -9.539 1.00 51.03 84 GLU A CA 1
ATOM 624 C C . GLU A 1 84 ? 19.657 4.439 -7.998 1.00 51.03 84 GLU A C 1
ATOM 626 O O . GLU A 1 84 ? 18.638 4.133 -7.406 1.00 51.03 84 GLU A O 1
ATOM 631 N N . ARG A 1 85 ? 20.770 4.580 -7.282 1.00 52.09 85 ARG A N 1
ATOM 632 C CA . ARG A 1 85 ? 20.804 4.527 -5.804 1.00 52.09 85 ARG A CA 1
ATOM 633 C C . ARG A 1 85 ? 21.549 5.723 -5.219 1.00 52.09 85 ARG A C 1
ATOM 635 O O . ARG A 1 85 ? 21.209 6.208 -4.144 1.00 52.09 85 ARG A O 1
ATOM 642 N N . SER A 1 86 ? 22.504 6.259 -5.971 1.00 50.44 86 SER A N 1
ATOM 643 C CA . SER A 1 86 ? 23.421 7.336 -5.584 1.00 50.44 86 SER A CA 1
ATOM 644 C C . SER A 1 86 ? 22.798 8.733 -5.434 1.00 50.44 86 SER A C 1
ATOM 646 O O . SER A 1 86 ? 23.439 9.616 -4.873 1.00 50.44 86 SER A O 1
ATOM 648 N N . CYS A 1 87 ? 21.556 8.953 -5.876 1.00 53.19 87 CYS A N 1
ATOM 649 C CA . CYS A 1 87 ? 20.912 10.277 -5.881 1.00 53.19 87 CYS A CA 1
ATOM 650 C C . CYS A 1 87 ? 19.701 10.417 -4.951 1.00 53.19 87 CYS A C 1
ATOM 652 O O . CYS A 1 87 ? 18.775 11.173 -5.241 1.00 53.19 87 CYS A O 1
ATOM 654 N N . GLY A 1 88 ? 19.670 9.666 -3.846 1.00 52.78 88 GLY A N 1
ATOM 655 C CA . GLY A 1 88 ? 18.454 9.569 -3.028 1.00 52.78 88 GLY A CA 1
ATOM 656 C C . GLY A 1 88 ? 17.334 8.865 -3.791 1.00 52.78 88 GLY A C 1
ATOM 657 O O . GLY A 1 88 ? 16.161 9.201 -3.647 1.00 52.78 88 GLY A O 1
ATOM 658 N N . ILE A 1 89 ? 17.718 7.939 -4.670 1.00 53.88 89 ILE A N 1
ATOM 659 C CA . ILE A 1 89 ? 16.787 7.321 -5.591 1.00 53.88 89 ILE A CA 1
ATOM 660 C C . ILE A 1 89 ? 15.924 6.310 -4.865 1.00 53.88 89 ILE A C 1
ATOM 662 O O . ILE A 1 89 ? 16.343 5.512 -4.031 1.00 53.88 89 ILE A O 1
ATOM 666 N N . VAL A 1 90 ? 14.670 6.447 -5.237 1.00 72.94 90 VAL A N 1
ATOM 667 C CA . VAL A 1 90 ? 13.511 5.778 -4.730 1.00 72.94 90 VAL A CA 1
ATOM 668 C C . VAL A 1 90 ? 13.424 4.393 -5.359 1.00 72.94 90 VAL A C 1
ATOM 670 O O . VAL A 1 90 ? 13.016 4.268 -6.517 1.00 72.94 90 VAL A O 1
ATOM 673 N N . ASP A 1 91 ? 13.833 3.366 -4.621 1.00 83.94 91 ASP A N 1
ATOM 674 C CA . ASP A 1 91 ? 13.693 1.981 -5.060 1.00 83.94 91 ASP A CA 1
ATOM 675 C C . ASP A 1 91 ? 12.223 1.527 -5.102 1.00 83.94 91 ASP A C 1
ATOM 677 O O . ASP A 1 91 ? 11.287 2.243 -4.726 1.00 83.94 91 ASP A O 1
ATOM 681 N N . ASP A 1 92 ? 12.004 0.318 -5.613 1.00 91.00 92 ASP A N 1
ATOM 682 C CA . ASP A 1 92 ? 10.672 -0.276 -5.693 1.00 91.00 92 ASP A CA 1
ATOM 683 C C . ASP A 1 92 ? 10.003 -0.365 -4.312 1.00 91.00 92 ASP A C 1
ATOM 685 O O . ASP A 1 92 ? 8.785 -0.202 -4.217 1.00 91.00 92 ASP A O 1
ATOM 689 N N . TRP A 1 93 ? 10.770 -0.582 -3.238 1.00 91.88 93 TRP A N 1
ATOM 690 C CA . TRP A 1 93 ? 10.215 -0.669 -1.890 1.00 91.88 93 TRP A CA 1
ATOM 691 C C . TRP A 1 93 ? 9.584 0.651 -1.464 1.00 91.88 93 TRP A C 1
ATOM 693 O O . TRP A 1 93 ? 8.431 0.655 -1.028 1.00 91.88 93 TRP A O 1
ATOM 703 N N . PHE A 1 94 ? 10.272 1.778 -1.664 1.00 90.56 94 PHE A N 1
ATOM 704 C CA . PHE A 1 94 ? 9.689 3.077 -1.337 1.00 90.56 94 PHE A CA 1
ATOM 705 C C . PHE A 1 94 ? 8.407 3.318 -2.126 1.00 90.56 94 PHE A C 1
ATOM 707 O O . PHE A 1 94 ? 7.412 3.753 -1.551 1.00 90.56 94 PHE A O 1
ATOM 714 N N . TRP A 1 95 ? 8.403 3.062 -3.438 1.00 89.94 95 TRP A N 1
ATOM 715 C CA . TRP A 1 95 ? 7.229 3.362 -4.266 1.00 89.94 95 TRP A CA 1
ATOM 716 C C . TRP A 1 95 ? 6.026 2.510 -3.882 1.00 89.94 95 TRP A C 1
ATOM 718 O O . TRP A 1 95 ? 4.896 2.998 -3.867 1.00 89.94 95 TRP A O 1
ATOM 728 N N . ALA A 1 96 ? 6.277 1.248 -3.543 1.00 93.88 96 ALA A N 1
ATOM 729 C CA . ALA A 1 96 ? 5.281 0.369 -2.964 1.00 93.88 96 ALA A CA 1
ATOM 730 C C . ALA A 1 96 ? 4.763 0.915 -1.626 1.00 93.88 96 ALA A C 1
ATOM 732 O O . ALA A 1 96 ? 3.550 1.028 -1.449 1.00 93.88 96 ALA A O 1
ATOM 733 N N . ASN A 1 97 ? 5.659 1.323 -0.723 1.00 93.00 97 ASN A N 1
ATOM 734 C CA . ASN A 1 97 ? 5.294 1.896 0.569 1.00 93.00 97 ASN A CA 1
ATOM 735 C C . ASN A 1 97 ? 4.450 3.173 0.410 1.00 93.00 97 ASN A C 1
ATOM 737 O O . ASN A 1 97 ? 3.390 3.282 1.018 1.00 93.00 97 ASN A O 1
ATOM 741 N N . GLN A 1 98 ? 4.851 4.099 -0.463 1.00 90.25 98 GLN A N 1
ATOM 742 C CA . GLN A 1 98 ? 4.106 5.330 -0.731 1.00 90.25 98 GLN A CA 1
ATOM 743 C C . GLN A 1 98 ? 2.703 5.039 -1.283 1.00 90.25 98 GLN A C 1
ATOM 745 O O . GLN A 1 98 ? 1.722 5.583 -0.782 1.00 90.25 98 GLN A O 1
ATOM 750 N N . MET A 1 99 ? 2.584 4.140 -2.267 1.00 92.06 99 MET A N 1
ATOM 751 C CA . MET A 1 99 ? 1.281 3.762 -2.823 1.00 92.06 99 MET A CA 1
ATOM 752 C C . MET A 1 99 ? 0.344 3.195 -1.750 1.00 92.06 99 MET A C 1
ATOM 754 O O . MET A 1 99 ? -0.851 3.495 -1.742 1.00 92.06 99 MET A O 1
ATOM 758 N N . ILE A 1 100 ? 0.875 2.368 -0.850 1.00 94.50 100 ILE A N 1
ATOM 759 C CA . ILE A 1 100 ? 0.097 1.794 0.244 1.00 94.50 100 ILE A CA 1
ATOM 760 C C . ILE A 1 100 ? -0.349 2.882 1.235 1.00 94.50 100 ILE A C 1
ATOM 762 O O . ILE A 1 100 ? -1.503 2.870 1.666 1.00 94.50 100 ILE A O 1
ATOM 766 N N . GLN A 1 101 ? 0.535 3.819 1.589 1.00 90.56 101 GLN A N 1
ATOM 767 C CA . GLN A 1 101 ? 0.197 4.928 2.487 1.00 90.56 101 GLN A CA 1
ATOM 768 C C . GLN A 1 101 ? -0.932 5.785 1.908 1.00 90.56 101 GLN A C 1
ATOM 770 O O . GLN A 1 101 ? -1.903 6.074 2.609 1.00 90.56 101 GLN A O 1
ATOM 775 N N . ASP A 1 102 ? -0.858 6.114 0.617 1.00 88.62 102 ASP A N 1
ATOM 776 C CA . ASP A 1 102 ? -1.909 6.852 -0.087 1.00 88.62 102 ASP A CA 1
ATOM 777 C C . ASP A 1 102 ? -3.236 6.083 -0.078 1.00 88.62 102 ASP A C 1
ATOM 779 O O . ASP A 1 102 ? -4.299 6.656 0.176 1.00 88.62 102 ASP A O 1
ATOM 783 N N . PHE A 1 103 ? -3.182 4.770 -0.326 1.00 90.75 103 PHE A N 1
ATOM 784 C CA . PHE A 1 103 ? -4.364 3.915 -0.320 1.00 90.75 103 PHE A CA 1
ATOM 785 C C . PHE A 1 103 ? -5.027 3.869 1.061 1.00 90.75 103 PHE A C 1
ATOM 787 O O . PHE A 1 103 ? -6.240 4.051 1.160 1.00 90.75 103 PHE A O 1
ATOM 794 N N . CYS A 1 104 ? -4.255 3.657 2.129 1.00 89.38 104 CYS A N 1
ATOM 795 C CA . CYS A 1 104 ? -4.811 3.534 3.475 1.00 89.38 104 CYS A CA 1
ATOM 796 C C . CYS A 1 104 ? -5.220 4.882 4.089 1.00 89.38 104 CYS A C 1
ATOM 798 O O . CYS A 1 104 ? -6.193 4.927 4.845 1.00 89.38 104 CYS A O 1
ATOM 800 N N . SER A 1 105 ? -4.577 5.986 3.707 1.00 83.19 105 SER A N 1
ATOM 801 C CA . SER A 1 105 ? -4.912 7.332 4.200 1.00 83.19 105 SER A CA 1
ATOM 802 C C . SER A 1 105 ? -6.112 7.973 3.485 1.00 83.19 105 SER A C 1
ATOM 804 O O . SER A 1 105 ? -6.687 8.937 3.991 1.00 83.19 105 SER A O 1
ATOM 806 N N . GLY A 1 106 ? -6.506 7.467 2.311 1.00 71.31 106 GLY A N 1
ATOM 807 C CA . GLY A 1 106 ? -7.575 8.052 1.500 1.00 71.31 106 GLY A CA 1
ATOM 808 C C . GLY A 1 106 ? -8.990 7.911 2.098 1.00 71.31 106 GLY A C 1
ATOM 809 O O . GLY A 1 106 ? -9.293 6.937 2.783 1.00 71.31 106 GLY A O 1
ATOM 810 N N . PRO A 1 107 ? -9.932 8.824 1.782 1.00 57.50 107 PRO A N 1
ATOM 811 C CA . PRO A 1 107 ? -11.307 8.800 2.313 1.00 57.50 107 PRO A CA 1
ATOM 812 C C . PRO A 1 107 ? -12.121 7.551 1.921 1.00 57.50 107 PRO A C 1
ATOM 814 O O . PRO A 1 107 ? -13.142 7.252 2.550 1.00 57.50 107 PRO A O 1
ATOM 817 N N . SER A 1 108 ? -11.672 6.831 0.889 1.00 52.00 108 SER A N 1
ATOM 818 C CA . SER A 1 108 ? -12.304 5.632 0.328 1.00 52.00 108 SER A CA 1
ATOM 819 C C . SER A 1 108 ? -11.965 4.336 1.074 1.00 52.00 108 SER A C 1
ATOM 821 O O . SER A 1 108 ? -12.682 3.355 0.903 1.00 52.00 108 SER A O 1
ATOM 823 N N . SER A 1 109 ? -10.908 4.307 1.895 1.00 53.47 109 SER A N 1
ATOM 824 C CA . SER A 1 109 ? -10.474 3.101 2.627 1.00 53.47 109 SER A CA 1
ATOM 825 C C . SER A 1 109 ? -11.265 2.856 3.919 1.00 53.47 109 SER A C 1
ATOM 827 O O . SER A 1 109 ? -11.043 1.865 4.608 1.00 53.47 109 SER A O 1
ATOM 829 N N . VAL A 1 110 ? -12.190 3.760 4.262 1.00 52.97 110 VAL A N 1
ATOM 830 C CA . VAL A 1 110 ? -12.892 3.780 5.547 1.00 52.97 110 VAL A CA 1
ATOM 831 C C . VAL A 1 110 ? -14.401 3.669 5.324 1.00 52.97 110 VAL A C 1
ATOM 833 O O . VAL A 1 110 ? -15.013 4.627 4.832 1.00 52.97 110 VAL A O 1
ATOM 836 N N . PRO A 1 111 ? -15.036 2.557 5.732 1.00 53.88 111 PRO A N 1
ATOM 837 C CA . PRO A 1 111 ? -16.487 2.427 5.759 1.00 53.88 111 PRO A CA 1
ATOM 838 C C . PRO A 1 111 ? -17.165 3.588 6.501 1.00 53.88 111 PRO A C 1
ATOM 840 O O . PRO A 1 111 ? -16.721 4.021 7.567 1.00 53.88 111 PRO A O 1
ATOM 843 N N . ALA A 1 112 ? -18.289 4.077 5.969 1.00 50.03 112 ALA A N 1
ATOM 844 C CA . ALA A 1 112 ? -19.008 5.229 6.524 1.00 50.03 112 ALA A CA 1
ATOM 845 C C . ALA A 1 112 ? -19.427 5.046 8.000 1.00 50.03 112 ALA A C 1
ATOM 847 O O . ALA A 1 112 ? -19.417 6.017 8.754 1.00 50.03 112 ALA A O 1
ATOM 848 N N . ALA A 1 113 ? -19.718 3.810 8.424 1.00 51.47 113 ALA A N 1
ATOM 849 C CA . ALA A 1 113 ? -20.041 3.463 9.812 1.00 51.47 113 ALA A CA 1
ATOM 850 C C . ALA A 1 113 ? -18.843 3.625 10.772 1.00 51.47 113 ALA A C 1
ATOM 852 O O . ALA A 1 113 ? -18.995 4.062 11.910 1.00 51.47 113 ALA A O 1
ATOM 853 N N . GLN A 1 114 ? -17.624 3.342 10.305 1.00 51.44 114 GLN A N 1
ATOM 854 C CA . GLN A 1 114 ? -16.401 3.601 11.073 1.00 51.44 114 GLN A CA 1
ATOM 855 C C . GLN A 1 114 ? -16.019 5.080 11.037 1.00 51.44 114 GLN A C 1
ATOM 857 O O . GLN A 1 114 ? -15.460 5.591 12.003 1.00 51.44 114 GLN A O 1
ATOM 862 N N . ARG A 1 115 ? -16.379 5.804 9.971 1.00 50.09 115 ARG A N 1
ATOM 863 C CA . ARG A 1 115 ? -16.230 7.264 9.907 1.00 50.09 115 ARG A CA 1
ATOM 864 C C . ARG A 1 115 ? -17.049 7.962 11.000 1.00 50.09 115 ARG A C 1
ATOM 866 O O . ARG A 1 115 ? -16.543 8.895 11.609 1.00 50.09 115 ARG A O 1
ATOM 873 N N . THR A 1 116 ? -18.258 7.473 11.291 1.00 45.59 116 THR A N 1
ATOM 874 C CA . THR A 1 116 ? -19.123 7.986 12.373 1.00 45.59 116 THR A CA 1
ATOM 875 C C . THR A 1 116 ? -18.583 7.640 13.761 1.00 45.59 116 THR A C 1
ATOM 877 O O . THR A 1 116 ? -18.607 8.492 14.646 1.00 45.59 116 THR A O 1
ATOM 880 N N . ALA A 1 117 ? -18.016 6.442 13.943 1.00 50.16 117 ALA A N 1
ATOM 881 C CA . ALA A 1 117 ? -17.321 6.083 15.181 1.00 50.16 117 ALA A CA 1
ATOM 882 C C . ALA A 1 117 ? -16.105 6.993 15.451 1.00 50.16 117 ALA A C 1
ATOM 884 O O . ALA A 1 117 ? -15.907 7.412 16.588 1.00 50.16 117 ALA A O 1
ATOM 885 N N . ARG A 1 118 ? -15.347 7.377 14.409 1.00 50.69 118 ARG A N 1
ATOM 886 C CA . ARG A 1 118 ? -14.241 8.347 14.540 1.00 50.69 118 ARG A CA 1
ATOM 887 C C . ARG A 1 118 ? -14.705 9.724 14.998 1.00 50.69 118 ARG A C 1
ATOM 889 O O . ARG A 1 118 ? -14.013 10.359 15.780 1.00 50.69 118 ARG A O 1
ATOM 896 N N . THR A 1 119 ? -15.860 10.191 14.523 1.00 42.78 119 THR A N 1
ATOM 897 C CA . THR A 1 119 ? -16.394 11.505 14.917 1.00 42.78 119 THR A CA 1
ATOM 898 C C . THR A 1 119 ? -16.954 11.491 16.341 1.00 42.78 119 THR A C 1
ATOM 900 O O . THR A 1 119 ? -16.894 12.503 17.026 1.00 42.78 119 THR A O 1
ATOM 903 N N . ALA A 1 120 ? -17.462 10.348 16.813 1.00 46.34 120 ALA A N 1
ATOM 904 C CA . ALA A 1 120 ? -18.044 10.214 18.150 1.00 46.34 120 ALA A CA 1
ATOM 905 C C . ALA A 1 120 ? -17.005 10.158 19.291 1.00 46.34 120 ALA A C 1
ATOM 907 O O . ALA A 1 120 ? -17.350 10.447 20.432 1.00 46.34 120 ALA A O 1
ATOM 908 N N . GLN A 1 121 ? -15.740 9.820 19.004 1.00 46.19 121 GLN A N 1
ATOM 909 C CA . GLN A 1 121 ? -14.627 9.942 19.966 1.00 46.19 121 GLN A CA 1
ATOM 910 C C . GLN A 1 121 ? -14.088 11.371 20.090 1.00 46.19 121 GLN A C 1
ATOM 912 O O . GLN A 1 121 ? -13.341 11.673 21.018 1.00 46.19 121 GLN A O 1
ATOM 917 N N . SER A 1 122 ? -14.450 12.262 19.167 1.00 43.56 122 SER A N 1
ATOM 918 C CA . SER A 1 122 ? -14.053 13.661 19.223 1.00 43.56 122 SER A CA 1
ATOM 919 C C . SER A 1 122 ? -15.077 14.434 20.051 1.00 43.56 122 SER A C 1
ATOM 921 O O . SER A 1 122 ? -16.188 14.705 19.597 1.00 43.56 122 SER A O 1
ATOM 923 N N . GLY A 1 123 ? -14.702 14.830 21.268 1.00 44.84 123 GLY A N 1
ATOM 924 C CA . GLY A 1 123 ? -15.372 15.945 21.939 1.00 44.84 123 GLY A CA 1
ATOM 925 C C . GLY A 1 123 ? -15.356 17.214 21.061 1.00 44.84 123 GLY A C 1
ATOM 926 O O . GLY A 1 123 ? -14.697 17.243 20.017 1.00 44.84 123 GLY A O 1
ATOM 927 N N . PRO A 1 124 ? -16.073 18.283 21.445 1.00 40.72 124 PRO A N 1
ATOM 928 C CA . PRO A 1 124 ? -16.103 19.522 20.673 1.00 40.72 124 PRO A CA 1
ATOM 929 C C . PRO A 1 124 ? -14.693 20.135 20.614 1.00 40.72 124 PRO A C 1
ATOM 931 O O . PRO A 1 124 ? -14.220 20.747 21.566 1.00 40.72 124 PRO A O 1
ATOM 934 N N . GLY A 1 125 ? -14.012 19.906 19.492 1.00 40.81 125 GLY A N 1
ATOM 935 C CA . GLY A 1 125 ? -12.595 20.194 19.291 1.00 40.81 125 GLY A CA 1
ATOM 936 C C . GLY A 1 125 ? -12.013 19.165 18.327 1.00 40.81 125 GLY A C 1
ATOM 937 O O . GLY A 1 125 ? -11.532 18.122 18.742 1.00 40.81 125 GLY A O 1
ATOM 938 N N . THR A 1 126 ? -12.147 19.442 17.032 1.00 41.06 126 THR A N 1
ATOM 939 C CA . THR A 1 126 ? -11.757 18.628 15.868 1.00 41.06 126 THR A CA 1
ATOM 940 C C . THR A 1 126 ? -10.473 17.803 16.051 1.00 41.06 126 THR A C 1
ATOM 942 O O . THR A 1 126 ? -9.384 18.269 15.716 1.00 41.06 126 THR A O 1
ATOM 945 N N . VAL A 1 127 ? -10.596 16.555 16.509 1.00 41.84 127 VAL A N 1
ATOM 946 C CA . VAL A 1 127 ? -9.535 15.554 16.360 1.00 41.84 127 VAL A CA 1
ATOM 947 C C . VAL A 1 127 ? -9.741 14.924 14.991 1.00 41.84 127 VAL A C 1
ATOM 949 O O . VAL A 1 127 ? -10.773 14.311 14.718 1.00 41.84 127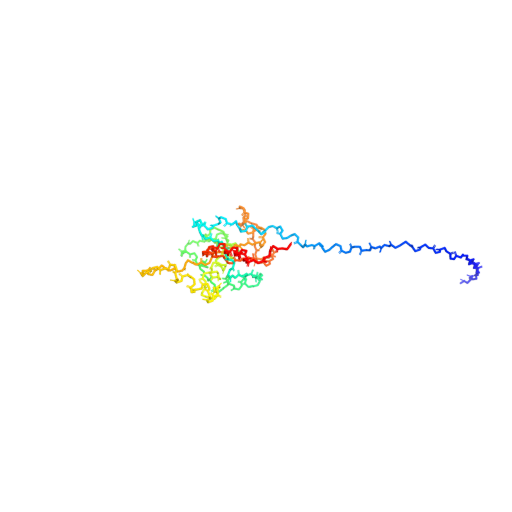 VAL A O 1
ATOM 952 N N . GLN A 1 128 ? -8.795 15.157 14.085 1.00 48.81 128 GLN A N 1
ATOM 953 C CA . GLN A 1 128 ? -8.770 14.474 12.799 1.00 48.81 128 GLN A CA 1
ATOM 954 C C . GLN A 1 128 ? -8.741 12.970 13.082 1.00 48.81 128 GLN A C 1
ATOM 956 O O . GLN A 1 128 ? -7.887 12.470 13.801 1.00 48.81 128 GLN A O 1
ATOM 961 N N . ALA A 1 129 ? -9.721 12.268 12.536 1.00 56.81 129 ALA A N 1
ATOM 962 C CA . ALA A 1 129 ? -9.718 10.831 12.378 1.00 56.81 129 ALA A CA 1
ATOM 963 C C . ALA A 1 129 ? -8.329 10.326 11.934 1.00 56.81 129 ALA A C 1
ATOM 965 O O . ALA A 1 129 ? -7.968 10.567 10.783 1.00 56.81 129 ALA A O 1
ATOM 966 N N . GLU A 1 130 ? -7.591 9.618 12.798 1.00 64.94 130 GLU A N 1
ATOM 967 C CA . GLU A 1 130 ? -6.280 9.053 12.441 1.00 64.94 130 GLU A CA 1
ATOM 968 C C . GLU A 1 130 ? -6.384 8.244 11.126 1.00 64.94 130 GLU A C 1
ATOM 970 O O . GLU A 1 130 ? -7.367 7.503 10.925 1.00 64.94 130 GLU A O 1
ATOM 975 N N . PRO A 1 131 ? -5.435 8.415 10.184 1.00 74.88 131 PRO A N 1
ATOM 976 C CA . PRO A 1 131 ? -5.422 7.658 8.939 1.00 74.88 131 PRO A CA 1
ATOM 977 C C . PRO A 1 131 ? -5.291 6.159 9.232 1.00 74.88 131 PRO A C 1
ATOM 979 O O . PRO A 1 131 ? -4.709 5.753 10.238 1.00 74.88 131 PRO A O 1
ATOM 982 N N . ALA A 1 132 ? -5.864 5.313 8.368 1.00 87.81 132 ALA A N 1
ATOM 983 C CA . ALA A 1 132 ? -5.679 3.878 8.539 1.00 87.81 132 ALA A CA 1
ATOM 984 C C . ALA A 1 132 ? -4.214 3.522 8.265 1.00 87.81 132 ALA A C 1
ATOM 986 O O . ALA A 1 132 ? -3.624 3.995 7.295 1.00 87.81 132 ALA A O 1
ATOM 987 N N . MET A 1 133 ? -3.643 2.672 9.109 1.00 90.69 133 MET A N 1
ATOM 988 C CA . MET A 1 133 ? -2.250 2.261 9.020 1.00 90.69 133 MET A CA 1
ATOM 989 C C . MET A 1 133 ? -2.120 0.993 8.179 1.00 90.69 133 MET A C 1
ATOM 991 O O . MET A 1 133 ? -2.893 0.049 8.374 1.00 90.69 133 MET A O 1
ATOM 995 N N . PRO A 1 134 ? -1.156 0.932 7.254 1.00 92.69 134 PRO A N 1
ATOM 996 C CA . PRO A 1 134 ? -0.973 -0.249 6.437 1.00 92.69 134 PRO A CA 1
ATOM 997 C C . PRO A 1 134 ? -0.206 -1.368 7.134 1.00 92.69 134 PRO A C 1
ATOM 999 O O . PRO A 1 134 ? 0.774 -1.137 7.836 1.00 92.69 134 PRO A O 1
ATOM 1002 N N . PHE A 1 135 ? -0.604 -2.600 6.836 1.00 93.12 135 PHE A N 1
ATOM 1003 C CA . PHE A 1 135 ? 0.091 -3.828 7.205 1.00 93.12 135 PHE A CA 1
ATOM 1004 C C . PHE A 1 135 ? 0.292 -4.690 5.965 1.00 93.12 135 PHE A C 1
ATOM 1006 O O . PHE A 1 135 ? -0.664 -5.274 5.449 1.00 93.12 135 PHE A O 1
ATOM 1013 N N . VAL A 1 136 ? 1.534 -4.782 5.493 1.00 94.56 136 VAL A N 1
ATOM 1014 C CA . VAL A 1 136 ? 1.900 -5.615 4.342 1.00 94.56 136 VAL A CA 1
ATOM 1015 C C . VAL A 1 136 ? 2.101 -7.058 4.789 1.00 94.56 136 VAL A C 1
ATOM 1017 O O . VAL A 1 136 ? 2.820 -7.325 5.748 1.00 94.56 136 VAL A O 1
ATOM 1020 N N . ARG A 1 137 ? 1.477 -7.997 4.078 1.00 94.12 137 ARG A N 1
ATOM 1021 C CA . ARG A 1 137 ? 1.533 -9.444 4.353 1.00 94.12 137 ARG A CA 1
ATOM 1022 C C . ARG A 1 137 ? 2.357 -10.209 3.332 1.00 94.12 137 ARG A C 1
ATOM 1024 O O . ARG A 1 137 ? 2.914 -11.248 3.660 1.00 94.12 137 ARG A O 1
ATOM 1031 N N . SER A 1 138 ? 2.420 -9.717 2.098 1.00 94.81 138 SER A N 1
ATOM 1032 C CA . SER A 1 138 ? 3.235 -10.327 1.053 1.00 94.81 138 SER A CA 1
ATOM 1033 C C . SER A 1 138 ? 3.677 -9.293 0.020 1.00 94.81 138 SER A C 1
ATOM 1035 O O . SER A 1 138 ? 2.923 -8.350 -0.237 1.00 94.81 138 SER A O 1
ATOM 1037 N N . PRO A 1 139 ? 4.826 -9.501 -0.639 1.00 95.69 139 PRO A N 1
ATOM 1038 C CA . PRO A 1 139 ? 5.804 -10.568 -0.388 1.00 95.69 139 PRO A CA 1
ATOM 1039 C C . PRO A 1 139 ? 6.589 -10.352 0.921 1.00 95.69 139 PRO A C 1
ATOM 1041 O O . PRO A 1 139 ? 6.617 -9.244 1.455 1.00 95.69 139 PRO A O 1
ATOM 1044 N N . GLU A 1 140 ? 7.207 -11.410 1.455 1.00 94.81 140 GLU A N 1
ATOM 1045 C CA . GLU A 1 140 ? 7.962 -11.354 2.721 1.00 94.81 140 GLU A CA 1
ATOM 1046 C C . GLU A 1 140 ? 9.124 -10.354 2.637 1.00 94.81 140 GLU A C 1
ATOM 1048 O O . GLU A 1 140 ? 9.390 -9.621 3.591 1.00 94.81 140 GLU A O 1
ATOM 1053 N N . GLU A 1 141 ? 9.751 -10.243 1.462 1.00 94.19 141 GLU A N 1
ATOM 1054 C CA . GLU A 1 141 ? 10.839 -9.313 1.161 1.00 94.19 141 GLU A CA 1
ATOM 1055 C C . GLU A 1 141 ? 10.498 -7.851 1.456 1.00 94.19 141 GLU A C 1
ATOM 1057 O O . GLU A 1 141 ? 11.415 -7.056 1.642 1.00 94.19 141 GLU A O 1
ATOM 1062 N N . PHE A 1 142 ? 9.216 -7.479 1.514 1.00 95.12 142 PHE A N 1
ATOM 1063 C CA . PHE A 1 142 ? 8.816 -6.120 1.874 1.00 95.12 142 PHE A CA 1
ATOM 1064 C C . PHE A 1 142 ? 9.091 -5.796 3.354 1.00 95.12 142 PHE A C 1
ATOM 1066 O O . PHE A 1 142 ? 9.379 -4.648 3.686 1.00 95.12 142 PHE A O 1
ATOM 1073 N N . ASN A 1 143 ? 9.014 -6.794 4.241 1.00 93.81 143 ASN A N 1
ATOM 1074 C CA . ASN A 1 143 ? 9.049 -6.612 5.697 1.00 93.81 143 ASN A CA 1
ATOM 1075 C C . ASN A 1 143 ? 10.398 -6.982 6.342 1.00 93.81 143 ASN A C 1
ATOM 1077 O O . ASN A 1 143 ? 10.555 -6.859 7.557 1.00 93.81 143 ASN A O 1
ATOM 1081 N N . VAL A 1 144 ? 11.376 -7.457 5.566 1.00 91.12 144 VAL A N 1
ATOM 1082 C CA . VAL A 1 144 ? 12.705 -7.821 6.088 1.00 91.12 144 VAL A CA 1
ATOM 1083 C C . VAL A 1 144 ? 13.615 -6.600 6.198 1.00 91.12 144 VAL A C 1
ATOM 1085 O O . VAL A 1 144 ? 13.414 -5.595 5.524 1.00 91.12 144 VAL A O 1
ATOM 1088 N N . ARG A 1 145 ? 14.661 -6.676 7.026 1.00 90.00 145 ARG A N 1
ATOM 1089 C CA . ARG A 1 145 ? 15.619 -5.572 7.215 1.00 90.00 145 ARG A CA 1
ATOM 1090 C C . ARG A 1 145 ? 16.306 -5.155 5.908 1.00 90.00 145 ARG A C 1
ATOM 1092 O O . ARG A 1 145 ? 16.563 -3.977 5.701 1.00 90.00 145 ARG A O 1
ATOM 1099 N N . GLU A 1 146 ? 16.571 -6.110 5.022 1.00 91.19 146 GLU A N 1
ATOM 1100 C CA . GLU A 1 146 ? 17.228 -5.914 3.724 1.00 91.19 146 GLU A CA 1
ATOM 1101 C C . GLU A 1 146 ? 16.231 -5.634 2.575 1.00 91.19 146 GLU A C 1
ATOM 1103 O O . GLU A 1 146 ? 16.508 -5.932 1.410 1.00 91.19 146 GLU A O 1
ATOM 1108 N N . HIS A 1 147 ? 15.041 -5.097 2.872 1.00 91.44 147 HIS A N 1
ATOM 1109 C CA . HIS A 1 147 ? 13.980 -4.900 1.875 1.00 91.44 147 HIS A CA 1
ATOM 1110 C C . HIS A 1 147 ? 14.402 -4.001 0.705 1.00 91.44 147 HIS A C 1
ATOM 1112 O O . HIS A 1 147 ? 14.048 -4.295 -0.430 1.00 91.44 147 HIS A O 1
ATOM 1118 N N . HIS A 1 148 ? 15.240 -2.987 0.934 1.00 88.00 148 HIS A N 1
ATOM 1119 C CA . HIS A 1 148 ? 15.778 -2.124 -0.128 1.00 88.00 148 HIS A CA 1
ATOM 1120 C C . HIS A 1 148 ? 16.643 -2.881 -1.158 1.00 88.00 148 HIS A C 1
ATOM 1122 O O . HIS A 1 148 ? 16.821 -2.434 -2.290 1.00 88.00 148 HIS A O 1
ATOM 1128 N N . GLN A 1 149 ? 17.208 -4.037 -0.786 1.00 88.81 149 GLN A N 1
ATOM 1129 C CA . GLN A 1 149 ? 17.944 -4.899 -1.719 1.00 88.81 149 GLN A CA 1
ATOM 1130 C C . GLN A 1 149 ? 17.090 -6.043 -2.267 1.00 88.81 149 GLN A C 1
ATOM 1132 O O . GLN A 1 149 ? 17.337 -6.509 -3.380 1.00 88.81 149 GLN A O 1
ATOM 1137 N N . ARG A 1 150 ? 16.142 -6.539 -1.468 1.00 90.12 150 ARG A N 1
ATOM 1138 C CA . ARG A 1 150 ? 15.414 -7.779 -1.750 1.00 90.12 150 ARG A CA 1
ATOM 1139 C C . ARG A 1 150 ? 14.066 -7.553 -2.413 1.00 90.12 150 ARG A C 1
ATOM 1141 O O . ARG A 1 150 ? 13.687 -8.353 -3.258 1.00 90.12 150 ARG A O 1
ATOM 1148 N N . TYR A 1 151 ? 13.344 -6.501 -2.050 1.00 93.81 151 TYR A N 1
ATOM 1149 C CA . TYR A 1 151 ? 12.033 -6.225 -2.611 1.00 93.81 151 TYR A CA 1
ATOM 1150 C C . TYR A 1 151 ? 12.154 -5.548 -3.977 1.00 93.81 151 TYR A C 1
ATOM 1152 O O . TYR A 1 151 ? 12.899 -4.589 -4.162 1.00 93.81 151 TYR A O 1
ATOM 1160 N N . ASN A 1 152 ? 11.369 -6.035 -4.931 1.00 94.75 152 ASN A N 1
ATOM 1161 C CA . ASN A 1 152 ? 11.109 -5.364 -6.196 1.00 94.75 152 ASN A CA 1
ATOM 1162 C C . ASN A 1 152 ? 9.706 -5.734 -6.685 1.00 94.75 152 ASN A C 1
ATOM 1164 O O . ASN A 1 152 ? 9.142 -6.749 -6.267 1.00 94.75 152 ASN A O 1
ATOM 1168 N N . PHE A 1 153 ? 9.145 -4.939 -7.595 1.00 95.19 153 PHE A N 1
ATOM 1169 C CA . PHE A 1 153 ? 7.795 -5.170 -8.115 1.00 95.19 153 PHE A CA 1
ATOM 1170 C C . PHE A 1 153 ? 7.647 -6.523 -8.823 1.00 95.19 153 PHE A C 1
ATOM 1172 O O . PHE A 1 153 ? 6.544 -7.052 -8.895 1.00 95.19 153 PHE A O 1
ATOM 1179 N N . GLY A 1 154 ? 8.733 -7.090 -9.351 1.00 94.88 154 GLY A N 1
ATOM 1180 C CA . GLY A 1 154 ? 8.719 -8.341 -10.108 1.00 94.88 154 GLY A CA 1
ATOM 1181 C C . GLY A 1 154 ? 8.509 -9.602 -9.268 1.00 94.88 154 GLY A C 1
ATOM 1182 O O . GLY A 1 154 ? 8.175 -10.639 -9.834 1.00 94.88 154 GLY A O 1
ATOM 1183 N N . ILE A 1 155 ? 8.669 -9.533 -7.942 1.00 94.31 155 ILE A N 1
ATOM 1184 C CA . ILE A 1 155 ? 8.542 -10.706 -7.057 1.00 94.31 155 ILE A CA 1
ATOM 1185 C C . ILE A 1 155 ? 7.092 -11.193 -6.946 1.00 94.31 155 ILE A C 1
ATOM 1187 O O . ILE A 1 155 ? 6.851 -12.380 -6.729 1.00 94.31 155 ILE A O 1
ATOM 1191 N N . GLY A 1 156 ? 6.112 -10.309 -7.126 1.00 94.81 156 GLY A N 1
ATOM 1192 C CA . GLY A 1 156 ? 4.703 -10.677 -7.078 1.00 94.81 156 GLY A CA 1
ATOM 1193 C C . GLY A 1 156 ? 3.799 -9.526 -6.646 1.00 94.81 156 GLY A C 1
ATOM 1194 O O . GLY A 1 156 ? 4.256 -8.393 -6.492 1.00 94.81 156 GLY A O 1
ATOM 1195 N N . PRO A 1 157 ? 2.495 -9.795 -6.468 1.00 97.00 157 PRO A N 1
ATOM 1196 C CA . PRO A 1 157 ? 1.561 -8.795 -5.979 1.00 97.00 157 PRO A CA 1
ATOM 1197 C C . PRO A 1 157 ? 1.874 -8.391 -4.534 1.00 97.00 157 PRO A C 1
ATOM 1199 O O . PRO A 1 157 ? 2.147 -9.233 -3.675 1.00 97.00 157 PRO A O 1
ATOM 1202 N N . LEU A 1 158 ? 1.755 -7.094 -4.265 1.00 97.25 158 LEU A N 1
ATOM 1203 C CA . LEU A 1 158 ? 1.867 -6.521 -2.930 1.00 97.25 158 LEU A CA 1
ATOM 1204 C C . LEU A 1 158 ? 0.505 -6.591 -2.241 1.00 97.25 158 LEU A C 1
ATOM 12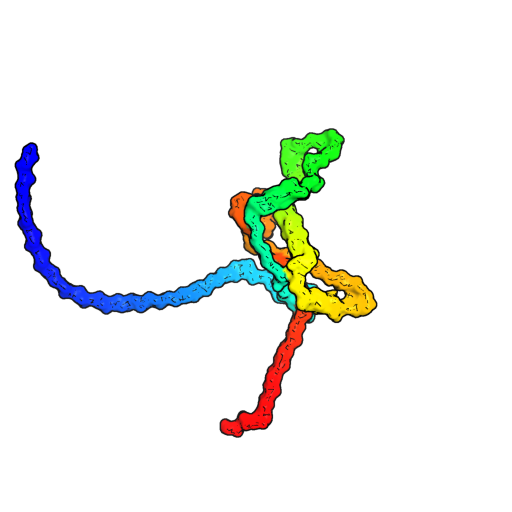06 O O . LEU A 1 158 ? -0.459 -5.993 -2.724 1.00 97.25 158 LEU A O 1
ATOM 1210 N N . LYS A 1 159 ? 0.411 -7.329 -1.136 1.00 97.25 159 LYS A N 1
ATOM 1211 C CA . LYS A 1 159 ? -0.853 -7.590 -0.437 1.00 97.25 159 LYS A CA 1
ATOM 1212 C C . LYS A 1 159 ? -0.788 -7.151 1.008 1.00 97.25 159 LYS A C 1
ATOM 1214 O O . LYS A 1 159 ? 0.251 -7.276 1.659 1.00 97.25 159 LYS A O 1
ATOM 1219 N N . GLY A 1 160 ? -1.919 -6.711 1.534 1.00 94.94 160 GLY A N 1
ATOM 1220 C CA . GLY A 1 160 ? -2.011 -6.298 2.921 1.00 94.94 160 GLY A CA 1
ATOM 1221 C C . GLY A 1 160 ? -3.363 -5.714 3.280 1.00 94.94 160 GLY A C 1
ATOM 1222 O O . GLY A 1 160 ? -4.350 -5.877 2.561 1.00 94.94 160 GLY A O 1
ATOM 1223 N N . VAL A 1 161 ? -3.403 -5.053 4.430 1.00 93.31 161 VAL A N 1
ATOM 1224 C CA . VAL A 1 161 ? -4.619 -4.463 4.988 1.00 93.31 161 VAL A CA 1
ATOM 1225 C C . VAL A 1 161 ? -4.369 -3.069 5.531 1.00 93.31 161 VAL A C 1
ATOM 1227 O O . VAL A 1 161 ? -3.252 -2.738 5.915 1.00 93.31 161 VAL A O 1
ATOM 1230 N N . CYS A 1 162 ? -5.426 -2.269 5.589 1.00 92.31 162 CYS A N 1
ATOM 1231 C CA . CYS A 1 162 ? -5.452 -1.007 6.311 1.00 92.31 162 CYS A CA 1
ATOM 1232 C C . CYS A 1 162 ? -6.172 -1.221 7.643 1.00 92.31 162 CYS A C 1
ATOM 1234 O O . CYS A 1 162 ? -7.268 -1.791 7.677 1.00 92.31 162 CYS A O 1
ATOM 1236 N N . VAL A 1 163 ? -5.566 -0.757 8.730 1.00 89.69 163 VAL A N 1
ATOM 1237 C CA . VAL A 1 163 ? -6.027 -0.979 10.101 1.00 89.69 163 VAL A CA 1
ATOM 1238 C C . VAL A 1 163 ? -6.287 0.352 10.786 1.00 89.69 163 VAL A C 1
ATOM 1240 O O . VAL A 1 163 ? -5.525 1.301 10.631 1.00 89.69 163 VAL A O 1
ATOM 1243 N N . VAL A 1 164 ? -7.347 0.414 11.582 1.00 88.06 164 VAL A N 1
ATOM 1244 C CA . VAL A 1 164 ? -7.594 1.515 12.521 1.00 88.06 164 VAL A CA 1
ATOM 1245 C C . VAL A 1 164 ? -7.785 0.965 13.925 1.00 88.06 164 VAL A C 1
ATOM 1247 O O . VAL A 1 164 ? -8.094 -0.213 14.094 1.00 88.06 164 VAL A O 1
ATOM 1250 N N . CYS A 1 165 ? -7.672 1.829 14.926 1.00 87.00 165 CYS A N 1
ATOM 1251 C CA . CYS A 1 165 ? -8.138 1.532 16.273 1.00 87.00 165 CYS A CA 1
ATOM 1252 C C . CYS A 1 165 ? -9.593 1.973 16.422 1.00 87.00 165 CYS A C 1
ATOM 1254 O O . CYS A 1 165 ? -9.934 3.113 16.109 1.00 87.00 165 CYS A O 1
ATOM 1256 N N . VAL A 1 166 ? -10.454 1.064 16.872 1.00 84.12 166 VAL A N 1
ATOM 1257 C CA . VAL A 1 166 ? -11.844 1.361 17.248 1.00 84.12 166 VAL A CA 1
ATOM 1258 C C . VAL A 1 166 ? -12.046 1.006 18.716 1.00 84.12 166 VAL A C 1
ATOM 1260 O O . VAL A 1 166 ? -11.358 0.105 19.193 1.00 84.12 166 VAL A O 1
ATOM 1263 N N . PRO A 1 167 ? -12.983 1.640 19.441 1.00 83.88 167 PRO A N 1
ATOM 1264 C CA . PRO A 1 167 ? -13.325 1.212 20.788 1.00 83.88 167 PRO A CA 1
ATOM 1265 C C . PRO A 1 167 ? -13.655 -0.275 20.795 1.00 83.88 167 PRO A C 1
ATOM 1267 O O . PRO A 1 167 ? -14.440 -0.748 19.965 1.00 83.88 167 PRO A O 1
ATOM 1270 N N . ALA A 1 168 ? -13.058 -1.004 21.729 1.00 80.12 168 ALA A N 1
ATOM 1271 C CA . ALA A 1 168 ? -13.470 -2.357 22.026 1.00 80.12 168 ALA A CA 1
ATOM 1272 C C . ALA A 1 168 ? -14.952 -2.296 22.414 1.00 80.12 168 ALA A C 1
ATOM 1274 O O . ALA A 1 168 ? -15.346 -1.508 23.277 1.00 80.12 168 ALA A O 1
ATOM 1275 N N . GLN A 1 169 ? -15.799 -3.082 21.742 1.00 65.25 169 GLN A N 1
ATOM 1276 C CA . GLN A 1 169 ? -17.172 -3.232 22.211 1.00 65.25 169 GLN A CA 1
ATOM 1277 C C . GLN A 1 169 ? -17.097 -3.723 23.655 1.00 65.25 169 GLN A C 1
ATOM 1279 O O . GLN A 1 169 ? -16.386 -4.691 23.938 1.00 65.25 169 GLN A O 1
ATOM 1284 N N . ALA A 1 170 ? -17.807 -3.045 24.561 1.00 56.50 170 ALA A N 1
ATOM 1285 C CA . ALA A 1 170 ? -18.018 -3.585 25.893 1.00 56.50 170 ALA A CA 1
ATOM 1286 C C . ALA A 1 170 ? -18.535 -5.025 25.727 1.00 56.50 170 ALA A C 1
ATOM 1288 O O . ALA A 1 170 ? -19.357 -5.251 24.827 1.00 56.50 170 ALA A O 1
ATOM 1289 N N . PRO A 1 171 ? -18.053 -5.993 26.528 1.00 55.19 171 PRO A N 1
ATOM 1290 C CA . PRO A 1 171 ? -18.585 -7.346 26.480 1.00 55.19 171 PRO A CA 1
ATOM 1291 C C . PRO A 1 171 ? -20.106 -7.247 26.532 1.00 55.19 171 PRO A C 1
ATOM 1293 O O . PRO A 1 171 ? -20.652 -6.547 27.389 1.00 55.19 171 PRO A O 1
ATOM 1296 N N . THR A 1 172 ? -20.781 -7.864 25.560 1.00 50.41 172 THR A N 1
ATOM 1297 C CA . THR A 1 172 ? -22.240 -7.925 25.568 1.00 50.41 172 THR A CA 1
ATOM 1298 C C . THR A 1 172 ? -22.623 -8.505 26.926 1.00 50.41 172 THR A C 1
ATOM 1300 O O . THR A 1 172 ? -22.117 -9.585 27.244 1.00 50.41 172 THR A O 1
ATOM 1303 N N . PRO A 1 173 ? -23.402 -7.795 27.766 1.00 57.22 173 PRO A N 1
ATOM 1304 C CA . PRO A 1 173 ? -23.778 -8.342 29.055 1.00 57.22 173 PRO A CA 1
ATOM 1305 C C . PRO A 1 173 ? -24.428 -9.694 28.797 1.00 57.22 173 PRO A C 1
ATOM 1307 O O . PRO A 1 173 ? -25.332 -9.797 27.964 1.00 57.22 173 PRO A O 1
ATOM 1310 N N . GLU A 1 174 ? -23.897 -10.725 29.453 1.00 67.50 174 GLU A N 1
ATOM 1311 C CA . GLU A 1 174 ? -24.482 -12.056 29.426 1.00 67.50 174 GLU A CA 1
ATOM 1312 C C . GLU A 1 174 ? -25.976 -11.897 29.729 1.00 67.50 174 GLU A C 1
ATOM 1314 O O . GLU A 1 174 ? -26.316 -11.175 30.679 1.00 67.50 174 GLU A O 1
ATOM 1319 N N . PRO A 1 175 ? -26.880 -12.449 28.896 1.00 69.19 175 PRO A N 1
ATOM 1320 C CA . PRO A 1 175 ? -28.302 -12.359 29.168 1.00 69.19 175 PRO A CA 1
ATOM 1321 C C . PRO A 1 175 ? -28.532 -12.843 30.595 1.00 69.19 175 PRO A C 1
ATOM 1323 O O . PRO A 1 175 ? -28.188 -13.978 30.920 1.00 69.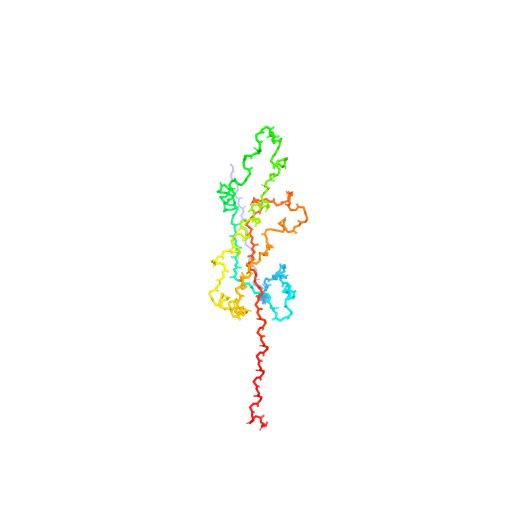19 175 PRO A O 1
ATOM 1326 N N . LEU A 1 176 ? -29.058 -11.963 31.454 1.00 65.69 176 LEU A N 1
ATOM 1327 C CA . LEU A 1 176 ? -29.409 -12.336 32.820 1.00 65.69 176 LEU A CA 1
ATOM 1328 C C . LEU A 1 176 ? -30.241 -13.623 32.747 1.00 65.69 176 LEU A C 1
ATOM 1330 O O . LEU A 1 176 ? -31.198 -13.649 31.961 1.00 65.69 176 LEU A O 1
ATOM 1334 N N . PRO A 1 177 ? -29.890 -14.677 33.510 1.00 67.50 177 PRO A N 1
ATOM 1335 C CA . PRO A 1 177 ? -30.671 -15.902 33.523 1.00 67.50 177 PRO A CA 1
ATOM 1336 C C . PRO A 1 177 ? -32.123 -15.529 33.796 1.00 67.50 177 PRO A C 1
ATOM 1338 O O . PRO A 1 177 ? -32.429 -14.835 34.772 1.00 67.50 177 PRO A O 1
ATOM 1341 N N . GLN A 1 178 ? -33.009 -15.914 32.876 1.00 69.19 178 GLN A N 1
ATOM 1342 C CA . GLN A 1 178 ? -34.423 -15.618 33.027 1.00 69.19 178 GLN A CA 1
ATOM 1343 C C . GLN A 1 178 ? -34.911 -16.314 34.305 1.00 69.19 178 GLN A C 1
ATOM 1345 O O . GLN A 1 178 ? -34.634 -17.503 34.489 1.00 69.19 178 GLN A O 1
ATOM 1350 N N . PRO A 1 179 ? -35.614 -15.611 35.208 1.00 58.19 179 PRO A N 1
ATOM 1351 C CA . PRO A 1 179 ? -36.214 -16.254 36.365 1.00 58.19 179 PRO A CA 1
ATOM 1352 C C . PRO A 1 179 ? -37.304 -17.211 35.866 1.00 58.19 179 PRO A C 1
ATOM 1354 O O . PRO A 1 179 ? -38.410 -16.780 35.550 1.00 58.19 179 PRO A O 1
ATOM 1357 N N . GLY A 1 180 ? -36.985 -18.502 35.739 1.00 61.72 180 GLY A N 1
ATOM 1358 C CA . GLY A 1 180 ? -37.960 -19.493 35.279 1.00 61.72 180 GLY A CA 1
ATOM 1359 C C . GLY A 1 180 ? -37.442 -20.885 34.920 1.00 61.72 180 GLY A C 1
ATOM 1360 O O . GLY A 1 180 ? -38.236 -21.818 34.955 1.00 61.72 180 GLY A O 1
ATOM 1361 N N . GLU A 1 181 ? -36.154 -21.080 34.632 1.00 53.50 181 GLU A N 1
ATOM 1362 C CA . GLU A 1 181 ? -35.630 -22.418 34.301 1.00 53.50 181 GLU A CA 1
ATOM 1363 C C . GLU A 1 181 ? -34.989 -23.090 35.520 1.00 53.50 181 GLU A C 1
ATOM 1365 O O . GLU A 1 181 ? -33.782 -23.293 35.609 1.00 53.50 181 GLU A O 1
ATOM 1370 N N . ALA A 1 182 ? -35.841 -23.432 36.484 1.00 50.97 182 ALA A N 1
ATOM 1371 C CA . ALA A 1 182 ? -35.605 -24.563 37.369 1.00 50.97 182 ALA A CA 1
ATOM 1372 C C . ALA A 1 182 ? -36.698 -25.596 37.071 1.00 50.97 182 ALA A C 1
ATOM 1374 O O . ALA A 1 182 ? -37.860 -25.394 37.430 1.00 50.97 182 ALA A O 1
ATOM 1375 N N . GLN A 1 183 ? -36.317 -26.672 36.384 1.00 50.31 183 GLN A N 1
ATOM 1376 C CA . GLN A 1 183 ? -37.037 -27.944 36.380 1.00 50.31 183 GLN A CA 1
ATOM 1377 C C . GLN A 1 183 ? -36.058 -29.049 36.754 1.00 50.31 183 GLN A C 1
ATOM 1379 O O . GLN A 1 183 ? -34.945 -29.053 36.183 1.00 50.31 183 GLN A O 1
#

pLDDT: mean 71.45, std 18.5, range [40.72, 97.62]

Sequence (183 aa):
MPHHDSLRRLAHPLARGLTSLLLGSALAAPALAHETLPAQWCMDPNAAPSVVAQFEFAPATLTAYRARNPILRNPPAGVQCVDERSCGIVDDWFWANQMIQDFCSGPSSVPAAQRTARTAQSGPGTVQAEPAMPFVRSPEEFNVREHHQRYNFGIGPLKGVCVVCVPAQAPTPEPLPQPGEAQ

Foldseek 3Di:
DDDDDDDDDDDDDDDDDPPDPPPPPPPPPPPPPQDPPDQPVDPDPQWGKDFQAKDWAALVNLVVQCVVCPPDPDQPPPDDDPDCVRRVHDASLNSVVVVQQCVQQDPVSHDPVVVVQQVVPDDPDDDPRDGFDKDWRDDPLSVDPCVSPRDHSVVTITITTTIDIGGDPDPPPDPDPPPPPDD

Radius of gyration: 30.34 Å; chains: 1; bounding box: 64×89×82 Å

Secondary structure (DSSP, 8-state):
--------------------------------TT----TT-SSSTTEEEEEEEEEEE-HHHHHHHHHH--TTS-PPTT---SSTTTTS---HHHHHHHHHHHHHHSGGGS-HHHHHHHHHT--SS----PPPEEEEEE-GGGTSTTHHHH--GGG--EEEEEEEEEEPPPPPPPPPPPTT---